Protein AF-A0A964AF87-F1 (afdb_monomer_lite)

Foldseek 3Di:
DDDDDDDDPPVVVVVVVVVVVVVVLVVQLVVQLVLQVVLLVVQQCCCQAPVDHDDPWLVSQQVVCQVPPDDDPPDRSQAGPVGHGWTKADPDDFKIKIKDQGPVVPPPDPDDPVVVVVVVVVCVVPVPDDPPPPVPPPDPPDSSMRIDMRGHPDRVVSNVVVD

Secondary structure (DSSP, 8-state):
----------SSHHHHHHHHHHHHHHHHHHHHHHHHHHHHHHHHHHHHHH-PPPPSSHHHHHHHHHHHSPPSTT--TTB-TTSPBPEEEE-SSSEEEEEE-TTT--------HHHHHHHHHHHHHHS---TT-TTSPPS-SS---EEEEEE---HHHHHHHT-

Radius of gyration: 22.39 Å; chains: 1; bounding box: 52×48×79 Å

pLDDT: mean 73.14, std 18.77, range [35.0, 94.88]

Structure (mmCIF, N/CA/C/O backbone):
data_AF-A0A964AF87-F1
#
_entry.id   AF-A0A964AF87-F1
#
loop_
_atom_site.group_PDB
_atom_site.id
_atom_site.type_symbol
_atom_site.label_atom_id
_atom_site.label_alt_id
_atom_site.label_comp_id
_atom_site.label_asym_id
_atom_site.label_entity_id
_atom_site.label_seq_id
_atom_site.pdbx_PDB_ins_code
_atom_site.Cartn_x
_atom_site.Cartn_y
_atom_site.Cartn_z
_atom_site.occupancy
_atom_site.B_iso_or_equiv
_atom_site.auth_seq_id
_atom_site.auth_comp_id
_atom_site.auth_asym_id
_atom_site.auth_atom_id
_atom_site.pdbx_PDB_model_num
ATOM 1 N N . MET A 1 1 ? -40.578 8.145 55.234 1.00 36.97 1 MET A N 1
ATOM 2 C CA . MET A 1 1 ? -41.040 8.599 53.899 1.00 36.97 1 MET A CA 1
ATOM 3 C C . MET A 1 1 ? -40.118 9.747 53.507 1.00 36.97 1 MET A C 1
ATOM 5 O O . MET A 1 1 ? -40.015 10.654 54.308 1.00 36.97 1 MET A O 1
ATOM 9 N N . SER A 1 2 ? -39.339 9.785 52.430 1.00 40.44 2 SER A N 1
ATOM 10 C CA . SER A 1 2 ? -39.297 9.057 51.163 1.00 40.44 2 SER A CA 1
ATOM 11 C C . SER A 1 2 ? -37.846 9.138 50.647 1.00 40.44 2 SER A C 1
ATOM 13 O O . SER A 1 2 ? -37.276 10.226 50.664 1.00 40.44 2 SER A O 1
ATOM 15 N N . VAL A 1 3 ? -37.235 8.027 50.221 1.00 44.03 3 VAL A N 1
ATOM 16 C CA . VAL A 1 3 ? -35.983 8.056 49.443 1.00 44.03 3 VAL A CA 1
ATOM 17 C C . VAL A 1 3 ? -36.404 8.169 47.984 1.00 44.03 3 VAL A C 1
ATOM 19 O O . VAL A 1 3 ? -36.948 7.221 47.415 1.00 44.03 3 VAL A O 1
ATOM 22 N N . ALA A 1 4 ? -36.235 9.356 47.404 1.00 44.03 4 ALA A N 1
ATOM 23 C CA . ALA A 1 4 ? -36.478 9.576 45.989 1.00 44.03 4 ALA A CA 1
ATOM 24 C C . ALA A 1 4 ? -35.471 8.747 45.182 1.00 44.03 4 ALA A C 1
ATOM 26 O O . ALA A 1 4 ? -34.260 8.938 45.273 1.00 44.03 4 ALA A O 1
ATOM 27 N N . ARG A 1 5 ? -36.014 7.795 44.423 1.00 46.31 5 ARG A N 1
ATOM 28 C CA . ARG A 1 5 ? -35.315 6.973 43.442 1.00 46.31 5 ARG A CA 1
ATOM 29 C C . ARG A 1 5 ? -34.725 7.882 42.369 1.00 46.31 5 ARG A C 1
ATOM 31 O O . ARG A 1 5 ? -35.436 8.339 41.480 1.00 46.31 5 ARG A O 1
ATOM 38 N N . MET A 1 6 ? -33.431 8.141 42.468 1.00 46.78 6 MET A N 1
ATOM 39 C CA . MET A 1 6 ? -32.636 8.525 41.316 1.00 46.78 6 MET A CA 1
ATOM 40 C C . MET A 1 6 ? -32.249 7.236 40.578 1.00 46.78 6 MET A C 1
ATOM 42 O O . MET A 1 6 ? -31.805 6.286 41.219 1.00 46.78 6 MET A O 1
ATOM 46 N N . ILE A 1 7 ? -32.373 7.271 39.245 1.00 54.16 7 ILE A N 1
ATOM 47 C CA . ILE A 1 7 ? -31.754 6.365 38.255 1.00 54.16 7 ILE A CA 1
ATOM 48 C C . ILE A 1 7 ? -32.598 5.100 37.957 1.00 54.16 7 ILE A C 1
ATOM 50 O O . ILE A 1 7 ? -32.922 4.323 38.851 1.00 54.16 7 ILE A O 1
ATOM 54 N N . PRO A 1 8 ? -33.015 4.934 36.682 1.00 43.69 8 PRO A N 1
ATOM 55 C CA . PRO A 1 8 ? -32.137 4.259 35.732 1.00 43.69 8 PRO A CA 1
ATOM 56 C C . PRO A 1 8 ? -32.051 4.985 34.386 1.00 43.69 8 PRO A C 1
ATOM 58 O O . PRO A 1 8 ? -32.839 4.742 33.480 1.00 43.69 8 PRO A O 1
ATOM 61 N N . LEU A 1 9 ? -31.027 5.828 34.237 1.00 41.91 9 LEU A N 1
ATOM 62 C CA . LEU A 1 9 ? -30.500 6.240 32.930 1.00 41.91 9 LEU A CA 1
ATOM 63 C C . LEU A 1 9 ? -29.251 5.420 32.536 1.00 41.91 9 LEU A C 1
ATOM 65 O O . LEU A 1 9 ? -28.520 5.801 31.632 1.00 41.91 9 LEU A O 1
ATOM 69 N N . LEU A 1 10 ? -28.979 4.309 33.234 1.00 47.34 10 LEU A N 1
ATOM 70 C CA . LEU A 1 10 ? -27.777 3.484 33.038 1.00 47.34 10 LEU A CA 1
ATOM 71 C C . LEU A 1 10 ? -27.981 2.276 32.109 1.00 47.34 10 LEU A C 1
ATOM 73 O O . LEU A 1 10 ? -27.012 1.609 31.774 1.00 47.34 10 LEU A O 1
ATOM 77 N N . LEU A 1 11 ? -29.207 1.993 31.658 1.00 42.31 11 LEU A N 1
ATOM 78 C CA . LEU A 1 11 ? -29.485 0.797 30.846 1.00 42.31 11 LEU A CA 1
ATOM 79 C C . LEU A 1 11 ? -29.347 0.996 29.328 1.00 42.31 11 LEU A C 1
ATOM 81 O O . LEU A 1 11 ? -29.392 0.018 28.596 1.00 42.31 11 LEU A O 1
ATOM 85 N N . ILE A 1 12 ? -29.130 2.223 28.842 1.00 48.03 12 ILE A N 1
ATOM 86 C CA . ILE A 1 12 ? -28.965 2.485 27.396 1.00 48.03 12 ILE A CA 1
ATOM 87 C C . ILE A 1 12 ? -27.484 2.445 26.970 1.00 48.03 12 ILE A C 1
ATOM 89 O O . ILE A 1 12 ? -27.178 2.266 25.797 1.00 48.03 12 ILE A O 1
ATOM 93 N N . VAL A 1 13 ? -26.542 2.526 27.914 1.00 50.50 13 VAL A N 1
ATOM 94 C CA . VAL A 1 13 ? -25.102 2.565 27.596 1.00 50.50 13 VAL A CA 1
ATOM 95 C C . VAL A 1 13 ? -24.528 1.167 27.321 1.00 50.50 13 VAL A C 1
ATOM 97 O O . VAL A 1 13 ? -23.617 1.029 26.513 1.00 50.50 13 VAL A O 1
ATOM 100 N N . GLY A 1 14 ? -25.092 0.115 27.925 1.00 39.62 14 GLY A N 1
ATOM 101 C CA . GLY A 1 14 ? -24.570 -1.251 27.777 1.00 39.62 14 GLY A CA 1
ATOM 102 C C . GLY A 1 14 ? -24.822 -1.886 26.406 1.00 39.62 14 GLY A C 1
ATOM 103 O O . GLY A 1 14 ? -24.003 -2.672 25.951 1.00 39.62 14 GLY A O 1
ATOM 104 N N . GLY A 1 15 ? -25.922 -1.531 25.733 1.00 38.62 15 GLY A N 1
ATOM 105 C CA . GLY A 1 15 ? -26.256 -2.072 24.409 1.00 38.62 15 GLY A CA 1
ATOM 106 C C . GLY A 1 15 ? -25.590 -1.339 23.242 1.00 38.62 15 GLY A C 1
ATOM 107 O O . GLY A 1 15 ? -25.425 -1.927 22.181 1.00 38.62 15 GLY A O 1
ATOM 108 N N . LEU A 1 16 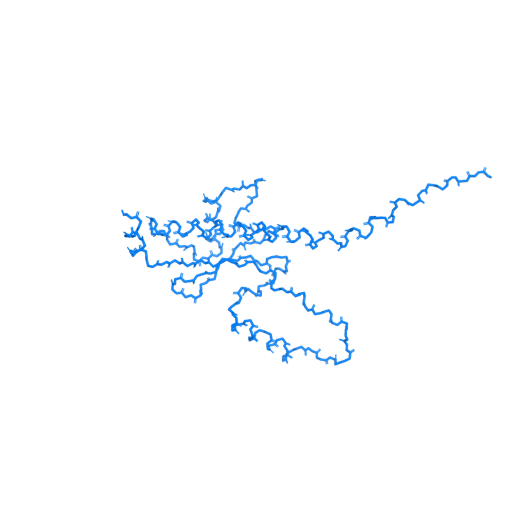? -25.188 -0.075 23.428 1.00 40.53 16 LEU A N 1
ATOM 109 C CA . LEU A 1 16 ? -24.471 0.676 22.394 1.00 40.53 16 LEU A CA 1
ATOM 110 C C . LEU A 1 16 ? -22.987 0.307 22.331 1.00 40.53 16 LEU A C 1
ATOM 112 O O . LEU A 1 16 ? -22.438 0.288 21.241 1.00 40.53 16 LEU A O 1
ATOM 116 N N . ALA A 1 17 ? -22.342 -0.011 23.456 1.00 43.47 17 ALA A N 1
ATOM 117 C CA . ALA A 1 17 ? -20.902 -0.276 23.464 1.00 43.47 17 ALA A CA 1
ATOM 118 C C . ALA A 1 17 ? -20.500 -1.492 22.606 1.00 43.47 17 ALA A C 1
ATOM 120 O O . ALA A 1 17 ? -19.461 -1.453 21.967 1.00 43.47 17 ALA A O 1
ATOM 121 N N . VAL A 1 18 ? -21.342 -2.529 22.527 1.00 45.22 18 VAL A N 1
ATOM 122 C CA . VAL A 1 18 ? -21.025 -3.779 21.802 1.00 45.22 18 VAL A CA 1
ATOM 123 C C . VAL A 1 18 ? -21.261 -3.679 20.285 1.00 45.22 18 VAL A C 1
ATOM 125 O O . VAL A 1 18 ? -20.821 -4.539 19.536 1.00 45.22 18 VAL A O 1
ATOM 128 N N . ALA A 1 19 ? -21.957 -2.637 19.814 1.00 48.88 19 ALA A N 1
ATOM 129 C CA . ALA A 1 19 ? -22.271 -2.434 18.394 1.00 48.88 19 ALA A CA 1
ATOM 130 C C . ALA A 1 19 ? -21.472 -1.286 17.745 1.00 48.88 19 ALA A C 1
ATOM 132 O O . ALA A 1 19 ? -21.648 -1.010 16.559 1.00 48.88 19 ALA A O 1
ATOM 133 N N . VAL A 1 20 ? -20.630 -0.587 18.512 1.00 54.72 20 VAL A N 1
ATOM 134 C CA . VAL A 1 20 ? -19.834 0.550 18.022 1.00 54.72 20 VAL A CA 1
ATOM 135 C C . VAL A 1 20 ? -18.575 0.073 17.304 1.00 54.72 20 VAL A C 1
ATOM 137 O O . VAL A 1 20 ? -18.243 0.635 16.262 1.00 54.72 20 VAL A O 1
ATOM 140 N N . ASP A 1 21 ? -17.924 -0.975 17.809 1.00 61.44 21 ASP A N 1
ATOM 141 C CA . ASP A 1 21 ? -16.660 -1.473 17.255 1.00 61.44 21 ASP A CA 1
ATOM 142 C C . ASP A 1 21 ? -16.784 -1.881 15.771 1.00 61.44 21 ASP A C 1
ATOM 144 O O . ASP A 1 21 ? -16.031 -1.341 14.962 1.00 61.44 21 ASP A O 1
ATOM 148 N N . PRO A 1 22 ? -17.820 -2.635 15.336 1.00 63.91 22 PRO A N 1
ATOM 149 C CA . PRO A 1 22 ? -17.985 -2.977 13.918 1.00 63.91 22 PRO A CA 1
ATOM 150 C C . PRO A 1 22 ? -18.227 -1.766 13.002 1.00 63.91 22 PRO A C 1
ATOM 152 O O . PRO A 1 22 ? -17.831 -1.761 11.839 1.00 63.91 22 PRO A O 1
ATOM 155 N N . ILE A 1 23 ? -18.890 -0.715 13.502 1.00 66.94 23 ILE A N 1
ATOM 156 C CA . ILE A 1 23 ? -19.153 0.508 12.721 1.00 66.94 23 ILE A CA 1
ATOM 157 C C . ILE A 1 23 ? -17.872 1.335 12.580 1.00 66.94 23 ILE A C 1
ATOM 159 O O . ILE A 1 23 ? -17.621 1.918 11.522 1.00 66.94 23 ILE A O 1
ATOM 163 N N . ILE A 1 24 ? -17.067 1.398 13.644 1.00 73.50 24 ILE A N 1
ATOM 164 C CA . ILE A 1 24 ? -15.760 2.051 13.612 1.00 73.50 24 ILE A CA 1
ATOM 165 C C . ILE A 1 24 ? -14.839 1.314 12.642 1.00 73.50 24 ILE A C 1
ATOM 167 O O . ILE A 1 24 ? -14.219 1.970 11.806 1.00 73.50 24 ILE A O 1
ATOM 171 N N . ASP A 1 25 ? -14.791 -0.015 12.702 1.00 79.00 25 ASP A N 1
ATOM 172 C CA . ASP A 1 25 ? -13.942 -0.816 11.821 1.00 79.00 25 ASP A CA 1
ATOM 173 C C . ASP A 1 25 ? -14.387 -0.735 10.359 1.00 79.00 25 ASP A C 1
ATOM 175 O O . ASP A 1 25 ? -13.537 -0.606 9.481 1.00 79.00 25 ASP A O 1
ATOM 179 N N . LEU A 1 26 ? -15.692 -0.650 10.072 1.00 77.44 26 LEU A N 1
ATOM 180 C CA . LEU A 1 26 ? -16.179 -0.356 8.719 1.00 77.44 26 LEU A CA 1
ATOM 181 C C . LEU A 1 26 ? -15.689 1.013 8.220 1.00 77.44 26 LEU A C 1
ATOM 183 O O . LEU A 1 26 ? -15.234 1.146 7.083 1.00 77.44 26 LEU A O 1
ATOM 187 N N . GLY A 1 27 ? -15.782 2.042 9.067 1.00 78.81 27 GLY A N 1
ATOM 188 C CA . GLY A 1 27 ? -15.322 3.388 8.729 1.00 78.81 27 GLY A CA 1
ATOM 189 C C . GLY A 1 27 ? -13.816 3.440 8.482 1.00 78.81 27 GLY A C 1
ATOM 190 O O . GLY A 1 27 ? -13.370 4.070 7.523 1.00 78.81 27 GLY A O 1
ATOM 191 N N . LYS A 1 28 ? -13.038 2.742 9.314 1.00 87.50 28 LYS A N 1
ATOM 192 C CA . LYS A 1 28 ? -11.598 2.587 9.117 1.00 87.50 28 LYS A CA 1
ATOM 193 C C . LYS A 1 28 ? -11.293 1.834 7.831 1.00 87.50 28 LYS A C 1
ATOM 195 O O . LYS A 1 28 ? -10.507 2.323 7.035 1.00 87.50 28 LYS A O 1
ATOM 200 N N . SER A 1 29 ? -11.988 0.734 7.567 1.00 86.94 29 SER A N 1
ATOM 201 C CA . SER A 1 29 ? -11.765 -0.072 6.366 1.00 86.94 29 SER A CA 1
ATOM 202 C C . SER A 1 29 ? -11.997 0.723 5.084 1.00 86.94 29 SER A C 1
ATOM 204 O O . SER A 1 29 ? -11.172 0.706 4.174 1.00 86.94 29 SER A O 1
ATOM 206 N N . ALA A 1 30 ? -13.080 1.504 5.033 1.00 83.38 30 ALA A N 1
ATOM 207 C CA . ALA A 1 30 ? -13.373 2.367 3.891 1.00 83.38 30 ALA A CA 1
ATOM 208 C C . ALA A 1 30 ? -12.309 3.459 3.683 1.00 83.38 30 ALA A C 1
ATOM 210 O O . ALA A 1 30 ? -11.924 3.745 2.549 1.00 83.38 30 ALA A O 1
ATOM 211 N N . LEU A 1 31 ? -11.826 4.074 4.767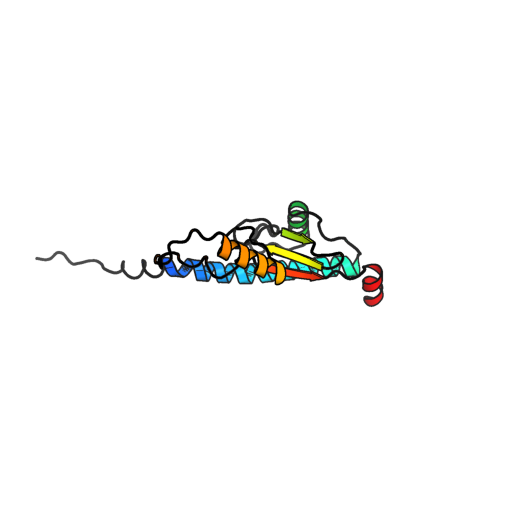 1.00 88.69 31 LEU A N 1
ATOM 212 C CA . LEU A 1 31 ? -10.776 5.090 4.693 1.00 88.69 31 LEU A CA 1
ATOM 213 C C . LEU A 1 31 ? -9.428 4.489 4.292 1.00 88.69 31 LEU A C 1
ATOM 215 O O . LEU A 1 31 ? -8.745 5.058 3.448 1.00 88.69 31 LEU A O 1
ATOM 219 N N . THR A 1 32 ? -9.074 3.334 4.846 1.00 90.56 32 THR A N 1
ATOM 220 C CA . THR A 1 32 ? -7.858 2.604 4.493 1.00 90.56 32 THR A CA 1
ATOM 221 C C . THR A 1 32 ? -7.877 2.157 3.029 1.00 90.56 32 THR A C 1
ATOM 223 O O . THR A 1 32 ? -6.889 2.347 2.330 1.00 90.56 32 THR A O 1
ATOM 226 N N . SER A 1 33 ? -9.010 1.670 2.511 1.00 89.00 33 SER A N 1
ATOM 227 C CA . SER A 1 33 ? -9.163 1.353 1.081 1.00 89.00 33 SER A CA 1
ATOM 228 C C . SER A 1 33 ? -8.929 2.578 0.189 1.00 89.00 33 SER A C 1
ATOM 230 O O . SER A 1 33 ? -8.256 2.490 -0.841 1.00 89.00 33 SER A O 1
ATOM 232 N N . PHE A 1 34 ? -9.438 3.741 0.602 1.00 89.44 34 PHE A N 1
ATOM 233 C CA . PHE A 1 34 ? -9.222 4.995 -0.112 1.00 89.44 34 PHE A CA 1
ATOM 234 C C . PHE A 1 34 ? -7.747 5.427 -0.094 1.00 89.44 34 PHE A C 1
ATOM 236 O O . PHE A 1 34 ? -7.217 5.803 -1.135 1.00 89.44 34 PHE A O 1
ATOM 243 N N . GLU A 1 35 ? -7.070 5.338 1.053 1.00 90.88 35 GLU A N 1
ATOM 244 C CA . GLU A 1 35 ? -5.639 5.658 1.167 1.00 90.88 35 GLU A CA 1
ATOM 245 C C . GLU A 1 35 ? -4.764 4.715 0.331 1.00 90.88 35 GLU A C 1
ATOM 247 O O . GLU A 1 35 ? -3.878 5.182 -0.381 1.00 90.88 35 GLU A O 1
ATOM 252 N N . LEU A 1 36 ? -5.047 3.409 0.355 1.00 92.25 36 LEU A N 1
ATOM 253 C CA . LEU A 1 36 ? -4.357 2.422 -0.479 1.00 92.25 36 LEU A CA 1
ATOM 254 C C . LEU A 1 36 ? -4.579 2.677 -1.977 1.00 92.25 36 LEU A C 1
ATOM 256 O O . LEU A 1 36 ? -3.657 2.507 -2.770 1.00 92.25 36 LEU A O 1
ATOM 260 N N . SER A 1 37 ? -5.772 3.137 -2.365 1.00 91.50 37 SER A N 1
ATOM 261 C CA . SER A 1 37 ? -6.062 3.526 -3.752 1.00 91.50 37 SER A CA 1
ATOM 262 C C . SER A 1 37 ? -5.283 4.775 -4.170 1.00 91.50 37 SER A C 1
ATOM 264 O O . SER A 1 37 ? -4.686 4.789 -5.242 1.00 91.50 37 SER A O 1
ATOM 266 N N . GLU A 1 38 ? -5.220 5.805 -3.315 1.00 91.88 38 GLU A N 1
ATOM 267 C CA . GLU A 1 38 ? -4.391 6.993 -3.573 1.00 91.88 38 GLU A CA 1
ATOM 268 C C . GLU A 1 38 ? -2.898 6.629 -3.675 1.00 91.88 38 GLU A C 1
ATOM 270 O O . GLU A 1 38 ? -2.189 7.171 -4.524 1.00 91.88 38 GLU A O 1
ATOM 275 N N . ALA A 1 39 ? -2.422 5.695 -2.845 1.00 93.62 39 ALA A N 1
ATOM 276 C CA . ALA A 1 39 ? -1.056 5.182 -2.900 1.00 93.62 39 ALA A CA 1
ATOM 277 C C . ALA A 1 39 ? -0.768 4.432 -4.211 1.00 93.62 39 ALA A C 1
ATOM 279 O O . ALA A 1 39 ? 0.261 4.677 -4.842 1.00 93.62 39 ALA A O 1
ATOM 280 N N . ALA A 1 40 ? -1.681 3.554 -4.640 1.00 93.50 40 ALA A N 1
ATOM 281 C CA . ALA A 1 40 ? -1.574 2.824 -5.901 1.00 93.50 40 ALA A CA 1
ATOM 282 C C . ALA A 1 40 ? -1.524 3.781 -7.102 1.00 93.50 40 ALA A C 1
ATOM 284 O O . ALA A 1 40 ? -0.635 3.665 -7.946 1.00 93.50 40 ALA A O 1
ATOM 285 N N . ASP A 1 41 ? -2.427 4.763 -7.148 1.00 93.19 41 ASP A N 1
ATOM 286 C CA . ASP A 1 41 ? -2.471 5.773 -8.208 1.00 93.19 41 ASP A CA 1
ATOM 287 C C . ASP A 1 41 ? -1.184 6.606 -8.247 1.00 93.19 41 ASP A C 1
ATOM 289 O O . ASP A 1 41 ? -0.639 6.867 -9.321 1.00 93.19 41 ASP A O 1
ATOM 293 N N . LEU A 1 42 ? -0.670 7.009 -7.083 1.00 93.25 42 LEU A N 1
ATOM 294 C CA . LEU A 1 42 ? 0.585 7.747 -6.977 1.00 93.25 42 LEU A CA 1
ATOM 295 C C . LEU A 1 42 ? 1.759 6.928 -7.535 1.00 93.25 42 LEU A C 1
ATOM 297 O O . LEU A 1 42 ? 2.489 7.427 -8.392 1.00 93.25 42 LEU A O 1
ATOM 301 N N . MET A 1 43 ? 1.905 5.670 -7.108 1.00 94.12 43 MET A N 1
ATOM 302 C CA . MET A 1 43 ? 2.961 4.779 -7.604 1.00 94.12 43 MET A CA 1
ATOM 303 C C . MET A 1 43 ? 2.828 4.518 -9.101 1.00 94.12 43 MET A C 1
ATOM 305 O O . MET A 1 43 ? 3.825 4.525 -9.821 1.00 94.12 43 MET A O 1
ATOM 309 N N . TYR A 1 44 ? 1.602 4.320 -9.591 1.00 92.75 44 TYR A N 1
ATOM 310 C CA . TYR A 1 44 ? 1.336 4.179 -11.016 1.00 92.75 44 TYR A CA 1
ATOM 311 C C . TYR A 1 44 ? 1.799 5.419 -11.781 1.00 92.75 44 TYR A C 1
ATOM 313 O O . TYR A 1 44 ? 2.511 5.296 -12.777 1.00 92.75 44 TYR A O 1
ATOM 321 N N . MET A 1 45 ? 1.448 6.616 -11.307 1.00 90.88 45 MET A N 1
ATOM 322 C CA . MET A 1 45 ? 1.845 7.869 -11.946 1.00 90.88 45 MET A CA 1
ATOM 323 C C . MET A 1 45 ? 3.362 8.061 -11.934 1.00 90.88 45 MET A C 1
ATOM 325 O O . MET A 1 45 ? 3.934 8.400 -12.973 1.00 90.88 45 MET A O 1
ATOM 329 N N . ASP A 1 46 ? 4.029 7.805 -10.812 1.00 92.50 46 ASP A N 1
ATOM 330 C CA . ASP A 1 46 ? 5.490 7.871 -10.695 1.00 92.50 46 ASP A CA 1
ATOM 331 C C . ASP A 1 46 ? 6.186 6.890 -11.643 1.00 92.50 46 ASP A C 1
ATOM 333 O O . ASP A 1 46 ? 7.162 7.242 -12.318 1.00 92.50 46 ASP A O 1
ATOM 337 N N . TRP A 1 47 ? 5.639 5.683 -11.764 1.00 91.50 47 TRP A N 1
ATOM 338 C CA . TRP A 1 47 ? 6.122 4.676 -12.690 1.00 91.50 47 TRP A CA 1
ATOM 339 C C . TRP A 1 47 ? 5.949 5.123 -14.144 1.00 91.50 47 TRP A C 1
ATOM 341 O O . TRP A 1 47 ? 6.934 5.259 -14.863 1.00 91.50 47 TRP A O 1
ATOM 351 N N . VAL A 1 48 ? 4.730 5.431 -14.597 1.00 89.31 48 VAL A N 1
ATOM 352 C CA . VAL A 1 48 ? 4.481 5.727 -16.021 1.00 89.31 48 VAL A CA 1
ATOM 353 C C . VAL A 1 48 ? 5.078 7.057 -16.486 1.00 89.31 48 VAL A C 1
ATOM 355 O O . VAL A 1 48 ? 5.348 7.221 -17.677 1.00 89.31 48 VAL A O 1
ATOM 358 N N . THR A 1 49 ? 5.286 8.018 -15.579 1.00 87.94 49 THR A N 1
ATOM 359 C CA . THR A 1 49 ? 5.834 9.336 -15.936 1.00 87.94 49 THR A CA 1
ATOM 360 C C . THR A 1 49 ? 7.341 9.440 -15.749 1.00 87.94 49 THR A C 1
ATOM 362 O O . THR A 1 49 ? 7.992 10.101 -16.559 1.00 87.94 49 THR A O 1
ATOM 365 N N . ASN A 1 50 ? 7.908 8.797 -14.725 1.00 87.94 50 ASN A N 1
ATOM 366 C CA . ASN A 1 50 ? 9.311 8.973 -14.342 1.00 87.94 50 ASN A CA 1
ATOM 367 C C . ASN A 1 50 ? 10.110 7.661 -14.286 1.00 87.94 50 ASN A C 1
ATOM 369 O O . ASN A 1 50 ? 11.316 7.715 -14.046 1.00 87.94 50 ASN A O 1
ATOM 373 N N . CYS A 1 51 ? 9.484 6.501 -14.514 1.00 88.88 51 CYS A N 1
ATOM 374 C CA . CYS A 1 51 ? 10.084 5.179 -14.307 1.00 88.88 51 CYS A CA 1
ATOM 375 C C . CYS A 1 51 ? 10.690 5.002 -12.909 1.00 88.88 51 CYS A C 1
ATOM 377 O O . CYS A 1 51 ? 11.732 4.363 -12.756 1.00 88.88 51 CYS A O 1
ATOM 379 N N . ILE A 1 52 ? 10.056 5.587 -11.890 1.00 90.31 52 ILE A N 1
ATOM 380 C CA . ILE A 1 52 ? 10.446 5.360 -10.499 1.00 90.31 52 ILE A CA 1
ATOM 381 C C . ILE A 1 52 ? 9.873 3.997 -10.087 1.00 90.31 52 ILE A C 1
ATOM 383 O O . ILE A 1 52 ? 8.654 3.831 -10.146 1.00 90.31 52 ILE A O 1
ATOM 387 N N . PRO A 1 53 ? 10.713 3.011 -9.722 1.00 89.12 53 PRO A N 1
ATOM 388 C CA . PRO A 1 53 ? 10.236 1.695 -9.315 1.00 89.12 53 PRO A CA 1
ATOM 389 C C . PRO A 1 53 ? 9.433 1.775 -8.010 1.00 89.12 53 PRO A C 1
ATOM 391 O O . PRO A 1 53 ? 9.736 2.620 -7.163 1.00 89.12 53 PRO A O 1
ATOM 394 N N . PRO A 1 54 ? 8.429 0.900 -7.828 1.00 89.88 54 PRO A N 1
ATOM 395 C CA . PRO A 1 54 ? 7.720 0.807 -6.562 1.00 89.88 54 PRO A CA 1
ATOM 396 C C . PRO A 1 54 ? 8.647 0.272 -5.451 1.00 89.88 54 PRO A C 1
ATOM 398 O O . PRO A 1 54 ? 9.615 -0.428 -5.759 1.00 89.88 54 PRO A O 1
ATOM 401 N N . PRO A 1 55 ? 8.337 0.563 -4.176 1.00 93.19 55 PRO A N 1
ATOM 402 C CA . PRO A 1 55 ? 9.074 0.053 -3.016 1.00 93.19 55 PRO A CA 1
ATOM 403 C C . PRO A 1 55 ? 9.155 -1.479 -2.970 1.00 93.19 55 PRO A C 1
ATOM 405 O O . PRO A 1 55 ? 8.153 -2.131 -3.248 1.00 93.19 55 PRO A O 1
ATOM 408 N N . GLU A 1 56 ? 10.298 -2.047 -2.563 1.00 89.25 56 GLU A N 1
ATOM 409 C CA . GLU A 1 56 ? 10.541 -3.506 -2.549 1.00 89.25 56 GLU A CA 1
ATOM 410 C C . GLU A 1 56 ? 10.266 -4.189 -1.202 1.00 89.25 56 GLU A C 1
ATOM 412 O O . GLU A 1 56 ? 10.328 -5.415 -1.090 1.00 89.25 56 GLU A O 1
ATOM 417 N N . SER A 1 57 ? 9.953 -3.413 -0.166 1.00 89.00 57 SER A N 1
ATOM 418 C CA . SER A 1 57 ? 9.656 -3.918 1.176 1.00 89.00 57 SER A CA 1
ATOM 419 C C . SER A 1 57 ? 8.646 -3.036 1.905 1.00 89.00 57 SER A C 1
ATOM 421 O O . SER A 1 57 ? 8.451 -1.878 1.538 1.00 89.00 57 SER A O 1
ATOM 423 N N . ASP A 1 58 ? 8.047 -3.561 2.975 1.00 89.12 58 ASP A N 1
ATOM 424 C CA . ASP A 1 58 ? 7.084 -2.831 3.814 1.00 89.12 58 ASP A CA 1
ATOM 425 C C . ASP A 1 58 ? 7.704 -1.574 4.467 1.00 89.12 58 ASP A C 1
ATOM 427 O O . ASP A 1 58 ? 7.044 -0.539 4.601 1.00 89.12 58 ASP A O 1
ATOM 431 N N . ASP A 1 59 ? 8.997 -1.620 4.813 1.00 91.81 59 ASP A N 1
ATOM 432 C CA . ASP A 1 59 ? 9.736 -0.469 5.353 1.00 91.81 59 ASP A CA 1
ATOM 433 C C . ASP A 1 59 ? 9.940 0.618 4.285 1.00 91.81 59 ASP A C 1
ATOM 435 O O . ASP A 1 59 ? 9.735 1.809 4.544 1.00 91.81 59 ASP A O 1
ATOM 439 N N . GLU A 1 60 ? 10.316 0.222 3.065 1.00 94.88 60 GLU A N 1
ATOM 440 C CA . GLU A 1 60 ? 10.448 1.155 1.942 1.00 94.88 60 GLU A CA 1
ATOM 441 C C . GLU A 1 60 ? 9.094 1.730 1.531 1.00 94.88 60 GLU A C 1
ATOM 443 O O . GLU A 1 60 ? 9.010 2.913 1.200 1.00 94.88 60 GLU A O 1
ATOM 448 N N . LEU A 1 61 ? 8.032 0.923 1.592 1.00 94.50 61 LEU A N 1
ATOM 449 C CA . LEU A 1 61 ? 6.666 1.363 1.349 1.00 94.50 61 LEU A CA 1
ATOM 450 C C . LEU A 1 61 ? 6.265 2.425 2.369 1.00 94.50 61 LEU A C 1
ATOM 452 O O . LEU A 1 61 ? 5.865 3.523 1.989 1.00 94.50 61 LEU A O 1
ATOM 456 N N . SER A 1 62 ? 6.454 2.149 3.656 1.00 93.94 62 SER A N 1
ATOM 457 C CA . SER A 1 62 ? 6.154 3.098 4.729 1.00 93.94 62 SER A CA 1
ATOM 458 C C . SER A 1 62 ? 6.916 4.417 4.561 1.00 93.94 62 SER A C 1
ATOM 460 O O . SER A 1 62 ? 6.347 5.497 4.744 1.00 93.94 62 SER A O 1
ATOM 462 N N . TYR A 1 63 ? 8.196 4.356 4.179 1.00 94.31 63 TYR A N 1
ATOM 463 C CA . TYR A 1 63 ? 8.998 5.546 3.887 1.00 94.31 63 TYR A CA 1
ATOM 464 C C . TYR A 1 63 ? 8.472 6.309 2.663 1.00 94.31 63 TYR A C 1
ATOM 466 O O . TYR A 1 63 ? 8.260 7.520 2.732 1.00 94.31 63 TYR A O 1
ATOM 474 N N . TYR A 1 64 ? 8.200 5.603 1.564 1.00 94.56 64 TYR A N 1
ATOM 475 C CA . TYR A 1 64 ? 7.671 6.182 0.332 1.00 94.56 64 TYR A CA 1
ATOM 476 C C . TYR A 1 64 ? 6.338 6.903 0.563 1.00 94.56 64 TYR A C 1
ATOM 478 O O . TYR A 1 64 ? 6.171 8.040 0.116 1.00 94.56 64 TYR A O 1
ATOM 486 N N . LEU A 1 65 ? 5.405 6.286 1.292 1.00 94.25 65 LEU A N 1
ATOM 487 C CA . LEU A 1 65 ? 4.109 6.893 1.594 1.00 94.25 65 LEU A CA 1
ATOM 488 C C . LEU A 1 65 ? 4.274 8.145 2.459 1.00 94.25 65 LEU A C 1
ATOM 490 O O . LEU A 1 65 ? 3.646 9.162 2.178 1.00 94.25 65 LEU A O 1
ATOM 494 N N . ASN A 1 66 ? 5.158 8.119 3.458 1.00 92.56 66 ASN A N 1
ATOM 495 C CA . ASN A 1 66 ? 5.406 9.279 4.317 1.00 92.56 66 ASN A CA 1
ATOM 496 C C . ASN A 1 66 ? 6.042 10.473 3.592 1.00 92.56 66 ASN A C 1
ATOM 498 O O . ASN A 1 66 ? 5.749 11.618 3.938 1.00 92.56 66 ASN A O 1
ATOM 502 N N . GLU A 1 67 ? 6.881 10.229 2.587 1.00 91.94 67 GLU A N 1
ATOM 503 C CA . GLU A 1 67 ? 7.495 11.300 1.794 1.00 91.94 67 GLU A CA 1
ATOM 504 C C . GLU A 1 67 ? 6.535 11.887 0.746 1.00 91.94 67 GLU A C 1
ATOM 506 O O . GLU A 1 67 ? 6.597 13.084 0.451 1.00 91.94 67 GLU A O 1
ATOM 511 N N . ASN A 1 68 ? 5.632 11.071 0.188 1.00 91.38 68 ASN A N 1
ATOM 512 C CA . ASN A 1 68 ? 4.849 11.463 -0.988 1.00 91.38 68 ASN A CA 1
ATOM 513 C C . ASN A 1 68 ? 3.355 11.705 -0.719 1.00 91.38 68 ASN A C 1
ATOM 515 O O . ASN A 1 68 ? 2.714 12.459 -1.456 1.00 91.38 68 ASN A O 1
ATOM 519 N N . MET A 1 69 ? 2.784 11.130 0.341 1.00 90.81 69 MET A N 1
ATOM 520 C CA . MET A 1 69 ? 1.389 11.354 0.721 1.00 90.81 69 MET A CA 1
ATOM 521 C C . MET A 1 69 ? 1.267 12.389 1.839 1.00 90.81 69 MET A C 1
ATOM 523 O O . MET A 1 69 ? 2.099 12.513 2.735 1.00 90.81 69 MET A O 1
ATOM 527 N N . ARG A 1 70 ? 0.179 13.165 1.813 1.00 83.56 70 ARG A N 1
ATOM 528 C CA . ARG A 1 70 ? -0.105 14.138 2.874 1.00 83.56 70 ARG A CA 1
ATOM 529 C C . ARG A 1 70 ? -0.817 13.465 4.034 1.00 83.56 70 ARG A C 1
ATOM 531 O O . ARG A 1 70 ? -1.932 12.976 3.865 1.00 83.56 70 ARG A O 1
ATOM 538 N N . SER A 1 71 ? -0.258 13.581 5.236 1.00 78.31 71 SER A N 1
ATOM 539 C CA . SER A 1 71 ? -0.970 13.154 6.436 1.00 78.31 71 SER A CA 1
ATOM 540 C C . SER A 1 71 ? -2.187 14.029 6.728 1.00 78.31 71 SER A C 1
ATOM 542 O O . SER A 1 71 ? -2.115 15.257 6.845 1.00 78.31 71 SER A O 1
ATOM 544 N N . ARG A 1 72 ? -3.348 13.388 6.881 1.00 73.44 72 ARG A N 1
ATOM 545 C CA . ARG A 1 72 ? -4.549 14.034 7.420 1.00 73.44 72 ARG A CA 1
ATOM 546 C C . ARG A 1 72 ? -4.521 13.898 8.940 1.00 73.44 72 ARG A C 1
ATOM 548 O O . ARG A 1 72 ? -4.437 12.799 9.473 1.00 73.44 72 ARG A O 1
ATOM 555 N N . GLY A 1 73 ? -4.566 15.026 9.649 1.00 71.75 73 GLY A N 1
ATOM 556 C CA . GLY A 1 73 ? -4.601 15.033 11.116 1.00 71.75 73 GLY A CA 1
ATOM 557 C C . GLY A 1 73 ? -3.279 14.677 11.811 1.00 71.75 73 GLY A C 1
ATOM 558 O O . GLY A 1 73 ? -3.305 14.380 12.999 1.00 71.75 73 GLY A O 1
ATOM 559 N N . GLY A 1 74 ? -2.138 14.722 11.108 1.00 76.12 74 GLY A N 1
ATOM 560 C CA . GLY A 1 74 ? -0.813 14.471 11.696 1.00 76.12 74 GLY A CA 1
ATOM 561 C C . GLY A 1 74 ? -0.501 12.999 11.980 1.00 76.12 74 GLY A C 1
ATOM 562 O O . GLY A 1 74 ? 0.420 12.716 12.740 1.00 76.12 74 GLY A O 1
ATOM 563 N N . ARG A 1 75 ? -1.277 12.078 11.398 1.00 86.56 75 ARG A N 1
ATOM 564 C CA . ARG A 1 75 ? -1.043 10.631 11.468 1.00 86.56 75 ARG A CA 1
ATOM 565 C C . ARG A 1 75 ? 0.149 10.218 10.593 1.00 86.56 75 ARG A C 1
ATOM 567 O O . ARG A 1 75 ? 0.456 10.901 9.620 1.00 86.56 75 ARG A O 1
ATOM 574 N N . ASP A 1 76 ? 0.782 9.101 10.928 1.00 87.12 76 ASP A N 1
ATOM 575 C CA . ASP A 1 76 ? 1.720 8.404 10.043 1.00 87.12 76 ASP A CA 1
ATOM 576 C C . ASP A 1 76 ? 0.937 7.772 8.879 1.00 87.12 76 ASP A C 1
ATOM 578 O O . ASP A 1 76 ? 0.005 7.003 9.113 1.00 87.12 76 ASP A O 1
ATOM 582 N N . VAL A 1 77 ? 1.258 8.150 7.639 1.00 89.06 77 VAL A N 1
ATOM 583 C CA . VAL A 1 77 ? 0.574 7.634 6.435 1.00 89.06 77 VAL A CA 1
ATOM 584 C C . VAL A 1 77 ? 1.200 6.344 5.915 1.00 89.06 77 VAL A C 1
ATOM 586 O O . VAL A 1 77 ? 0.614 5.701 5.051 1.00 89.06 77 VAL A O 1
ATOM 589 N N . GLY A 1 78 ? 2.356 5.942 6.449 1.00 90.94 78 GLY A N 1
ATOM 590 C CA . GLY A 1 78 ? 2.937 4.622 6.206 1.00 90.94 78 GLY A CA 1
ATOM 591 C C . GLY A 1 78 ? 2.214 3.496 6.951 1.00 90.94 78 GLY A C 1
ATOM 592 O O . GLY A 1 78 ? 2.479 2.325 6.697 1.00 90.94 78 GLY A O 1
ATOM 593 N N . GLN A 1 79 ? 1.292 3.838 7.853 1.00 92.81 79 GLN A N 1
ATOM 594 C CA . GLN A 1 79 ? 0.518 2.885 8.643 1.00 92.81 79 GLN A CA 1
ATOM 595 C C . GLN A 1 79 ? -0.973 2.973 8.322 1.00 92.81 79 GLN A C 1
ATOM 597 O O . GLN A 1 79 ? -1.489 4.022 7.928 1.00 92.81 79 GLN A O 1
ATOM 602 N N . ASP A 1 80 ? -1.694 1.888 8.568 1.00 91.44 80 ASP A N 1
ATOM 603 C CA . ASP A 1 80 ? -3.146 1.824 8.500 1.00 91.44 80 ASP A CA 1
ATOM 604 C C . ASP A 1 80 ? -3.829 2.432 9.743 1.00 91.44 80 ASP A C 1
ATOM 606 O O . ASP A 1 80 ? -3.197 2.965 10.666 1.00 91.44 80 ASP A O 1
ATOM 610 N N . LEU A 1 81 ? -5.164 2.404 9.772 1.00 90.50 81 LEU A N 1
ATOM 611 C CA . LEU A 1 81 ? -5.952 2.991 10.863 1.00 90.50 81 LEU A CA 1
ATOM 612 C C . LEU A 1 81 ? -5.999 2.129 12.140 1.00 90.50 81 LEU A C 1
ATOM 614 O O . LEU A 1 81 ? -6.636 2.526 13.127 1.00 90.50 81 LEU A O 1
ATOM 618 N N . TRP A 1 82 ? -5.314 0.985 12.150 1.00 89.31 82 TRP A N 1
ATOM 619 C CA . TRP A 1 82 ? -5.071 0.141 13.321 1.00 89.31 82 TRP A CA 1
ATOM 620 C C . TRP A 1 82 ? -3.615 0.209 13.809 1.00 89.31 82 TRP A C 1
ATOM 622 O O . TRP A 1 82 ? -3.320 -0.351 14.870 1.00 89.31 82 TRP A O 1
ATOM 632 N N . GLY A 1 83 ? -2.768 0.987 13.125 1.00 89.38 83 GLY A N 1
ATOM 633 C CA . GLY A 1 83 ? -1.382 1.268 13.494 1.00 89.38 83 GLY A CA 1
ATOM 634 C C . GLY A 1 83 ? -0.385 0.232 12.981 1.00 89.38 83 GLY A C 1
ATOM 635 O O . GLY A 1 83 ? 0.736 0.185 13.482 1.00 89.38 83 GLY A O 1
ATOM 636 N N . GLU A 1 84 ? -0.788 -0.601 12.025 1.00 89.44 84 GLU A N 1
ATOM 637 C CA . GLU A 1 84 ? 0.089 -1.572 11.376 1.00 89.44 84 GLU A CA 1
ATOM 638 C C . GLU A 1 84 ? 0.630 -0.983 10.063 1.00 89.44 84 GLU A C 1
ATOM 640 O O . GLU A 1 84 ? -0.055 -0.180 9.424 1.00 89.44 84 GLU A O 1
ATOM 645 N N . PRO A 1 85 ? 1.864 -1.316 9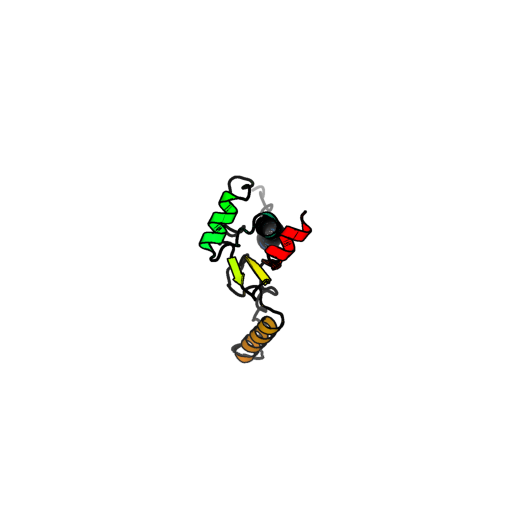.649 1.00 91.31 85 PRO A N 1
ATOM 646 C CA . PRO A 1 85 ? 2.397 -0.847 8.376 1.00 91.31 85 PRO A CA 1
ATOM 647 C C . PRO A 1 85 ? 1.577 -1.402 7.209 1.00 91.31 85 PRO A C 1
ATOM 649 O O . PRO A 1 85 ? 1.166 -2.567 7.220 1.00 91.31 85 PRO A O 1
ATOM 652 N N . TYR A 1 86 ? 1.388 -0.575 6.181 1.00 91.94 86 TYR A N 1
ATOM 653 C CA . TYR A 1 86 ? 0.929 -1.073 4.890 1.00 91.94 86 TYR A CA 1
ATOM 654 C C . TYR A 1 86 ? 1.959 -2.029 4.296 1.00 91.94 86 TYR A C 1
ATOM 656 O O . TYR A 1 86 ? 3.158 -1.917 4.559 1.00 91.94 86 TYR A O 1
ATOM 664 N N . ARG A 1 87 ? 1.483 -2.957 3.470 1.00 91.81 87 ARG A N 1
ATOM 665 C CA . ARG A 1 87 ? 2.308 -4.017 2.902 1.00 91.81 87 ARG A CA 1
ATOM 666 C C . ARG A 1 87 ? 2.156 -4.105 1.398 1.00 91.81 87 ARG A C 1
ATOM 668 O O . ARG A 1 87 ? 1.125 -3.720 0.842 1.00 91.81 87 ARG A O 1
ATOM 675 N N . ILE A 1 88 ? 3.182 -4.642 0.747 1.00 89.56 88 ILE A N 1
ATOM 676 C CA . ILE A 1 88 ? 3.177 -4.903 -0.693 1.00 89.56 88 ILE A CA 1
ATOM 677 C C . ILE A 1 88 ? 3.477 -6.372 -0.977 1.00 89.56 88 ILE A C 1
ATOM 679 O O . ILE A 1 88 ? 4.440 -6.948 -0.475 1.00 89.56 88 ILE A O 1
ATOM 683 N N . ARG A 1 89 ? 2.644 -6.992 -1.811 1.00 86.56 89 ARG A N 1
ATOM 684 C CA . ARG A 1 89 ? 2.850 -8.344 -2.327 1.00 86.56 89 ARG A CA 1
ATOM 685 C C . ARG A 1 89 ? 3.098 -8.289 -3.827 1.00 86.56 89 ARG A C 1
ATOM 687 O O . ARG A 1 89 ? 2.382 -7.616 -4.562 1.00 86.56 89 ARG A O 1
ATOM 694 N N . TYR A 1 90 ? 4.105 -9.028 -4.275 1.00 86.12 90 TYR A N 1
ATOM 695 C CA . TYR A 1 90 ? 4.430 -9.191 -5.687 1.00 86.12 90 TYR A CA 1
ATOM 696 C C . TYR A 1 90 ? 3.751 -10.455 -6.199 1.00 86.12 90 TYR A C 1
ATOM 698 O O . TYR A 1 90 ? 4.105 -11.549 -5.761 1.00 86.12 90 TYR A O 1
ATOM 706 N N . MET A 1 91 ? 2.773 -10.290 -7.089 1.00 83.25 91 MET A N 1
ATOM 707 C CA . MET A 1 91 ? 2.039 -11.411 -7.679 1.00 83.25 91 MET A CA 1
ATOM 708 C C . MET A 1 91 ? 2.802 -11.932 -8.897 1.00 83.25 91 MET A C 1
ATOM 710 O O . MET A 1 91 ? 3.128 -13.115 -8.982 1.00 83.25 91 MET A O 1
ATOM 714 N N . ASP A 1 92 ? 3.163 -11.022 -9.803 1.00 84.56 92 ASP A N 1
ATOM 715 C CA . ASP A 1 92 ? 3.974 -11.307 -10.983 1.00 84.56 92 ASP A CA 1
ATOM 71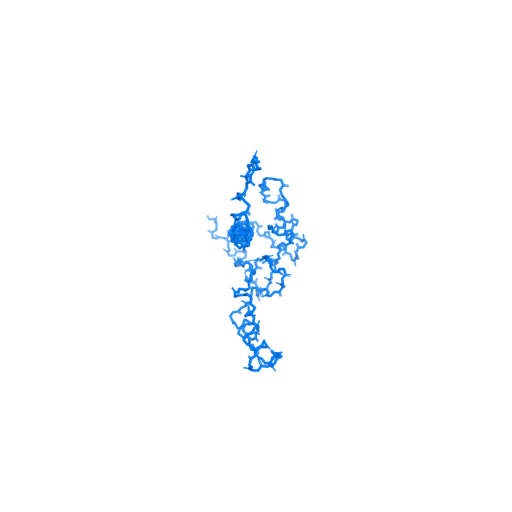6 C C . ASP A 1 92 ? 4.843 -10.091 -11.386 1.00 84.56 92 ASP A C 1
ATOM 718 O O . ASP A 1 92 ? 5.200 -9.253 -10.551 1.00 84.56 92 ASP A O 1
ATOM 722 N N . SER A 1 93 ? 5.286 -10.039 -12.647 1.00 81.12 93 SER A N 1
ATOM 723 C CA . SER A 1 93 ? 6.187 -8.999 -13.157 1.00 81.12 93 SER A CA 1
ATOM 724 C C . SER A 1 93 ? 5.594 -7.590 -13.147 1.00 81.12 93 SER A C 1
ATOM 726 O O . SER A 1 93 ? 6.331 -6.616 -12.964 1.00 81.12 93 SER A O 1
ATOM 728 N N . ASP A 1 94 ? 4.291 -7.475 -13.372 1.00 83.31 94 ASP A N 1
ATOM 729 C CA . ASP A 1 94 ? 3.578 -6.216 -13.567 1.00 83.31 94 ASP A CA 1
ATOM 730 C C . ASP A 1 94 ? 2.438 -6.026 -12.565 1.00 83.31 94 ASP A C 1
ATOM 732 O O . ASP A 1 94 ? 2.050 -4.886 -12.312 1.00 83.31 94 ASP A O 1
ATOM 736 N N . HIS A 1 95 ? 1.973 -7.088 -11.911 1.00 85.38 95 HIS A N 1
ATOM 737 C CA . HIS A 1 95 ? 0.919 -7.060 -10.906 1.00 85.38 95 HIS A CA 1
ATOM 738 C C . HIS A 1 95 ? 1.472 -7.172 -9.483 1.00 85.38 95 HIS A C 1
ATOM 740 O O . HIS A 1 95 ? 2.229 -8.077 -9.115 1.00 85.38 95 HIS A O 1
ATOM 746 N N . ARG A 1 96 ? 1.063 -6.216 -8.653 1.00 88.50 96 ARG A N 1
ATOM 747 C CA . ARG A 1 96 ? 1.33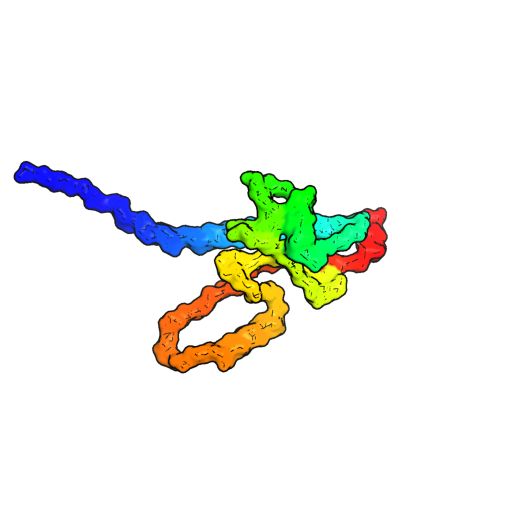0 -6.158 -7.217 1.00 88.50 96 ARG A CA 1
ATOM 748 C C . ARG A 1 96 ? 0.030 -5.876 -6.477 1.00 88.50 96 ARG A C 1
ATOM 750 O O . ARG A 1 96 ? -0.878 -5.269 -7.037 1.00 88.50 96 ARG A O 1
ATOM 757 N N . VAL A 1 97 ? -0.025 -6.252 -5.208 1.00 88.94 97 VAL A N 1
ATOM 758 C CA . VAL A 1 97 ? -1.147 -5.942 -4.318 1.00 88.94 97 VAL A CA 1
ATOM 759 C C . VAL A 1 97 ? -0.625 -5.126 -3.148 1.00 88.94 97 VAL A C 1
ATOM 761 O O . VAL A 1 97 ? 0.276 -5.566 -2.433 1.00 88.94 97 VAL A O 1
ATOM 764 N N . LEU A 1 98 ? -1.190 -3.937 -2.959 1.00 91.56 98 LEU A N 1
ATOM 765 C CA . LEU A 1 98 ? -1.010 -3.142 -1.749 1.00 91.56 98 LEU A CA 1
ATOM 766 C C . LEU A 1 98 ? -2.109 -3.521 -0.761 1.00 91.56 98 LEU A C 1
ATOM 768 O O . LEU A 1 98 ? -3.275 -3.608 -1.152 1.00 91.56 98 LEU A O 1
ATOM 772 N N . TYR A 1 99 ? -1.759 -3.745 0.504 1.00 91.25 99 TYR A N 1
ATOM 773 C CA . TYR A 1 99 ? -2.746 -4.175 1.487 1.00 91.25 99 TYR A CA 1
ATOM 774 C C . TYR A 1 99 ? -2.490 -3.700 2.918 1.00 91.25 99 TYR A C 1
ATOM 776 O O . TYR A 1 99 ? -1.378 -3.329 3.296 1.00 91.25 99 TYR A O 1
ATOM 784 N N . SER A 1 100 ? -3.562 -3.708 3.711 1.00 91.12 100 SER A N 1
ATOM 785 C CA . SER A 1 100 ? -3.562 -3.586 5.175 1.00 91.12 100 SER A CA 1
ATOM 786 C C . SER A 1 100 ? -4.134 -4.867 5.760 1.00 91.12 100 SER A C 1
ATOM 788 O O . SER A 1 100 ? -5.045 -5.431 5.162 1.00 91.12 100 SER A O 1
ATOM 790 N N . THR A 1 101 ? -3.626 -5.286 6.921 1.00 86.88 101 THR A N 1
ATOM 791 C CA . THR A 1 101 ? -4.129 -6.451 7.670 1.00 86.88 101 THR A CA 1
ATOM 792 C C . THR A 1 101 ? -5.341 -6.130 8.551 1.00 86.88 101 THR A C 1
ATOM 794 O O . THR A 1 101 ? -5.742 -6.921 9.401 1.00 86.88 101 THR A O 1
ATOM 797 N N . GLY A 1 102 ? -5.909 -4.931 8.407 1.00 85.81 102 GLY A N 1
ATOM 798 C CA . GLY A 1 102 ? -7.168 -4.553 9.027 1.00 85.81 102 GLY A CA 1
ATOM 799 C C . GLY A 1 102 ? -7.213 -4.704 10.552 1.00 85.81 102 GLY A C 1
ATOM 800 O O . GLY A 1 102 ? -6.228 -4.561 11.281 1.00 85.81 102 GLY A O 1
ATOM 801 N N . ALA A 1 103 ? -8.418 -4.972 11.054 1.00 80.75 103 ALA A N 1
ATOM 802 C CA . ALA A 1 103 ? -8.679 -5.112 12.484 1.00 80.75 103 ALA A CA 1
ATOM 803 C C . ALA A 1 103 ? -8.161 -6.438 13.062 1.00 80.75 103 ALA A C 1
ATOM 805 O O . ALA A 1 103 ? -7.762 -6.477 14.231 1.00 80.75 103 ALA A O 1
ATOM 806 N N . ASN A 1 104 ? -8.163 -7.511 12.263 1.00 72.25 104 ASN A N 1
ATOM 807 C CA . ASN A 1 104 ? -7.775 -8.846 12.712 1.00 72.25 104 ASN A CA 1
ATOM 808 C C . ASN A 1 104 ? -6.247 -8.984 12.871 1.00 72.25 104 ASN A C 1
ATOM 810 O O . ASN A 1 104 ? -5.799 -9.807 13.673 1.00 72.25 104 ASN A O 1
ATOM 814 N N . ARG A 1 105 ? -5.453 -8.151 12.170 1.00 69.69 105 ARG A N 1
ATOM 815 C CA . ARG A 1 105 ? -3.977 -8.183 12.121 1.00 69.69 105 ARG A CA 1
ATOM 816 C C . ARG A 1 105 ? -3.414 -9.554 11.751 1.00 69.69 105 ARG A C 1
ATOM 818 O O . ARG A 1 105 ? -2.226 -9.821 11.962 1.00 69.69 105 ARG A O 1
ATOM 825 N N . ALA A 1 106 ? -4.279 -10.434 11.272 1.00 65.56 106 ALA A N 1
ATOM 826 C CA . ALA A 1 106 ? -3.928 -11.758 10.845 1.00 65.56 106 ALA A CA 1
ATOM 827 C C . ALA A 1 106 ? -3.465 -11.592 9.407 1.00 65.56 106 ALA A C 1
ATOM 829 O O . ALA A 1 106 ? -4.157 -11.000 8.592 1.00 65.56 106 ALA A O 1
ATOM 830 N N . ASP A 1 107 ? -2.255 -12.050 9.114 1.00 64.31 107 ASP A N 1
ATOM 831 C CA . ASP A 1 107 ? -1.717 -12.026 7.758 1.00 64.31 107 ASP A CA 1
ATOM 832 C C . ASP A 1 107 ? -2.376 -13.150 6.942 1.00 64.31 107 ASP A C 1
ATOM 834 O O . ASP A 1 107 ? -1.749 -14.144 6.578 1.00 64.31 107 ASP A O 1
ATOM 838 N N . GLU A 1 108 ? -3.686 -13.021 6.731 1.00 59.31 108 GLU A N 1
ATOM 839 C CA . GLU A 1 108 ? -4.551 -13.905 5.934 1.00 59.31 108 GLU A CA 1
ATOM 840 C C . GLU A 1 108 ? -4.620 -13.413 4.473 1.00 59.31 108 GLU A C 1
ATOM 842 O O . GLU A 1 108 ? -5.551 -13.692 3.719 1.00 59.31 108 GLU A O 1
ATOM 847 N N . ALA A 1 109 ? -3.552 -12.704 4.101 1.00 57.59 109 ALA A N 1
ATOM 848 C CA . ALA A 1 109 ? -3.448 -11.672 3.090 1.00 57.59 109 ALA A CA 1
ATOM 849 C C . ALA A 1 109 ? -4.086 -11.995 1.754 1.00 57.59 109 ALA A C 1
ATOM 851 O O . ALA A 1 109 ? -3.645 -12.952 1.118 1.00 57.59 109 ALA A O 1
ATOM 852 N N . CYS A 1 110 ? -4.965 -11.088 1.300 1.00 69.50 110 CYS A N 1
ATOM 853 C CA . CYS A 1 110 ? -5.270 -10.739 -0.099 1.00 69.50 110 CYS A CA 1
ATOM 854 C C . CYS A 1 110 ? -4.916 -11.842 -1.099 1.00 69.50 110 CYS A C 1
ATOM 856 O O . CYS A 1 110 ? -4.057 -11.675 -1.971 1.00 69.50 110 CYS A O 1
ATOM 858 N N . MET A 1 111 ? -5.504 -13.009 -0.859 1.00 63.59 111 MET A N 1
ATOM 859 C CA . MET A 1 111 ? -5.186 -14.239 -1.559 1.00 63.59 111 MET A CA 1
ATOM 860 C C . MET A 1 111 ? -5.773 -14.154 -2.963 1.00 63.59 111 MET A C 1
ATOM 862 O O . MET A 1 111 ? -6.822 -13.540 -3.169 1.00 63.59 111 MET A O 1
ATOM 866 N N . THR A 1 112 ? -5.123 -14.786 -3.937 1.00 60.53 112 THR A N 1
ATOM 867 C CA . THR A 1 112 ? -5.814 -15.100 -5.194 1.00 60.53 112 THR A CA 1
ATOM 868 C C . THR A 1 112 ? -7.031 -15.992 -4.917 1.00 60.53 112 THR A C 1
ATOM 870 O O . THR A 1 112 ? -7.072 -16.691 -3.903 1.00 60.53 112 THR A O 1
ATOM 873 N N . ASP A 1 113 ? -8.015 -16.017 -5.823 1.00 57.62 113 ASP A N 1
ATOM 874 C CA . ASP A 1 113 ? -9.189 -16.901 -5.697 1.00 57.62 113 ASP A CA 1
ATOM 875 C C . ASP A 1 113 ? -8.785 -18.376 -5.473 1.00 57.62 113 ASP A C 1
ATOM 877 O O . ASP A 1 113 ? -9.431 -19.095 -4.706 1.00 57.62 113 ASP A O 1
ATOM 881 N N . ASP A 1 114 ? -7.690 -18.811 -6.107 1.00 58.97 114 ASP A N 1
ATOM 882 C CA . ASP A 1 114 ? -7.140 -20.163 -5.983 1.00 58.97 114 ASP A CA 1
ATOM 883 C C . ASP A 1 114 ? -6.500 -20.399 -4.601 1.00 58.97 114 ASP A C 1
ATOM 885 O O . ASP A 1 114 ? -6.792 -21.402 -3.949 1.00 58.97 114 ASP A O 1
ATOM 889 N N . GLU A 1 115 ? -5.695 -19.458 -4.099 1.00 56.06 115 GLU A N 1
ATOM 890 C CA . GLU A 1 115 ? -5.098 -19.529 -2.753 1.00 56.06 115 GLU A CA 1
ATOM 891 C C . GLU A 1 115 ? -6.162 -19.472 -1.650 1.00 56.06 115 GLU A C 1
ATOM 893 O O . GLU A 1 115 ? -6.060 -20.173 -0.642 1.00 56.06 115 GLU A O 1
ATOM 898 N N . TYR A 1 116 ? -7.224 -18.691 -1.856 1.00 57.22 116 TYR A N 1
ATOM 899 C CA . TYR A 1 116 ? -8.352 -18.628 -0.935 1.00 57.22 116 TYR A CA 1
ATOM 900 C C . TYR A 1 116 ? -9.110 -19.961 -0.892 1.00 57.22 116 TYR A C 1
ATOM 902 O O . TYR A 1 116 ? -9.453 -20.457 0.184 1.00 57.22 116 TYR A O 1
ATOM 910 N N . ALA A 1 117 ? -9.327 -20.593 -2.050 1.00 57.88 117 ALA A N 1
ATOM 911 C CA . ALA A 1 117 ? -9.934 -21.918 -2.123 1.00 57.88 117 ALA A CA 1
ATOM 912 C C . ALA A 1 117 ? -9.069 -22.994 -1.433 1.00 57.88 117 ALA A C 1
ATOM 914 O O . ALA A 1 117 ? -9.605 -23.848 -0.721 1.00 57.88 117 ALA A O 1
ATOM 915 N N . GLU A 1 118 ? -7.744 -22.936 -1.590 1.00 58.41 118 GLU A N 1
ATOM 916 C CA . GLU A 1 118 ? -6.797 -23.819 -0.895 1.00 58.41 118 GLU A CA 1
ATOM 917 C C . GLU A 1 118 ? -6.783 -23.583 0.622 1.00 58.41 118 GLU A C 1
ATOM 919 O O . GLU A 1 118 ? -6.763 -24.538 1.403 1.00 58.41 118 GLU A O 1
ATOM 924 N N . HIS A 1 119 ? -6.867 -22.326 1.057 1.00 57.12 119 HIS A N 1
ATOM 925 C CA . HIS A 1 119 ? -6.946 -21.965 2.468 1.00 57.12 119 HIS A CA 1
ATOM 926 C C . HIS A 1 119 ? -8.240 -22.473 3.122 1.00 57.12 119 HIS A C 1
ATOM 928 O O . HIS A 1 119 ? -8.200 -23.080 4.196 1.00 57.12 119 HIS A O 1
ATOM 934 N N . LEU A 1 120 ? -9.386 -22.318 2.447 1.00 58.81 120 LEU A N 1
ATOM 935 C CA . LEU A 1 120 ? -10.663 -22.874 2.903 1.00 58.81 120 LEU A CA 1
ATOM 936 C C . LEU A 1 120 ? -10.621 -24.405 3.004 1.00 58.81 120 LEU A C 1
ATOM 938 O O . LEU A 1 120 ? -11.162 -24.968 3.958 1.00 58.81 120 LEU A O 1
ATOM 942 N N . ALA A 1 121 ? -9.960 -25.083 2.061 1.00 66.19 121 ALA A N 1
ATOM 943 C CA . ALA A 1 121 ? -9.767 -26.530 2.111 1.00 66.19 121 ALA A CA 1
ATOM 944 C C . ALA A 1 121 ? -8.877 -26.948 3.295 1.00 66.19 121 ALA A C 1
ATOM 946 O O . ALA A 1 121 ? -9.218 -27.881 4.018 1.00 66.19 121 ALA A O 1
ATOM 947 N N . TYR A 1 122 ? -7.790 -26.216 3.560 1.00 60.81 122 TYR A N 1
ATOM 948 C CA . TYR A 1 122 ? -6.929 -26.452 4.720 1.00 60.81 122 TYR A CA 1
ATOM 949 C C . TYR A 1 122 ? -7.682 -26.290 6.047 1.00 60.81 122 TYR A C 1
ATOM 951 O O . TYR A 1 122 ? -7.548 -27.141 6.928 1.00 60.81 122 TYR A O 1
ATOM 959 N N . ILE A 1 123 ? -8.496 -25.238 6.191 1.00 59.25 123 ILE A N 1
ATOM 960 C CA . ILE A 1 123 ? -9.344 -25.046 7.375 1.00 59.25 123 ILE A CA 1
ATOM 961 C C . ILE A 1 123 ? -10.328 -26.209 7.510 1.00 59.25 123 ILE A C 1
ATOM 963 O O . ILE A 1 123 ? -10.455 -26.770 8.595 1.00 59.25 123 ILE A O 1
ATOM 967 N N . ALA A 1 124 ? -10.997 -26.601 6.424 1.00 64.81 124 ALA A N 1
ATOM 968 C CA . ALA A 1 124 ? -11.959 -27.700 6.442 1.00 64.81 124 ALA A CA 1
ATOM 969 C C . ALA A 1 124 ? -11.317 -29.043 6.841 1.00 64.81 124 ALA A C 1
ATOM 971 O O . ALA A 1 124 ? -11.913 -29.801 7.606 1.00 64.81 124 ALA A O 1
ATOM 972 N N . ASP A 1 125 ? -10.095 -29.311 6.375 1.00 66.94 125 ASP A N 1
ATOM 973 C CA . ASP A 1 125 ? -9.366 -30.555 6.643 1.00 66.94 125 ASP A CA 1
ATOM 974 C C . ASP A 1 125 ? -8.715 -30.596 8.036 1.00 66.94 125 ASP A C 1
ATOM 976 O O . ASP A 1 125 ? -8.463 -31.679 8.570 1.00 66.94 125 ASP A O 1
ATOM 980 N N . ASN A 1 126 ? -8.436 -29.433 8.637 1.00 54.69 126 ASN A N 1
ATOM 981 C CA . ASN A 1 126 ? -7.726 -29.320 9.917 1.00 54.69 126 ASN A CA 1
ATOM 982 C C . ASN A 1 126 ? -8.584 -28.754 11.057 1.00 54.69 126 ASN A C 1
ATOM 984 O O . ASN A 1 126 ? -8.088 -28.621 12.179 1.00 54.69 126 ASN A O 1
ATOM 988 N N . ALA A 1 127 ? -9.860 -28.445 10.810 1.00 58.09 127 ALA A N 1
ATOM 989 C CA . ALA A 1 127 ? -10.792 -28.060 11.857 1.00 58.09 127 ALA A CA 1
ATOM 990 C C . ALA A 1 127 ? -10.901 -29.203 12.889 1.00 58.09 127 ALA A C 1
ATOM 992 O O . ALA A 1 127 ? -11.249 -30.333 12.528 1.00 58.09 127 ALA A O 1
ATOM 993 N N . PRO A 1 128 ? -10.602 -28.957 14.180 1.00 45.97 128 PRO A N 1
ATOM 994 C CA . PRO A 1 128 ? -10.747 -29.972 15.212 1.00 45.97 128 PRO A CA 1
ATOM 995 C C . PRO A 1 128 ? -12.239 -30.269 15.401 1.00 45.97 128 PRO A C 1
ATOM 997 O O . PRO A 1 128 ? -12.969 -29.489 16.004 1.00 45.97 128 PRO A O 1
ATOM 1000 N N . GLY A 1 129 ? -12.709 -31.380 14.837 1.00 50.25 129 GLY A N 1
ATOM 1001 C CA . GLY A 1 129 ? -14.124 -31.736 14.857 1.00 50.25 129 GLY A CA 1
ATOM 1002 C C . GLY A 1 129 ? -14.611 -32.235 16.220 1.00 50.25 129 GLY A C 1
ATOM 1003 O O . GLY A 1 129 ? -14.174 -33.288 16.683 1.00 50.25 129 GLY A O 1
ATOM 1004 N N . ASP A 1 130 ? -15.602 -31.543 16.786 1.00 47.62 130 ASP A N 1
ATOM 1005 C CA . ASP A 1 130 ? -16.760 -32.185 17.418 1.00 47.62 130 ASP A CA 1
ATOM 1006 C C . ASP A 1 130 ? -18.002 -31.825 16.572 1.00 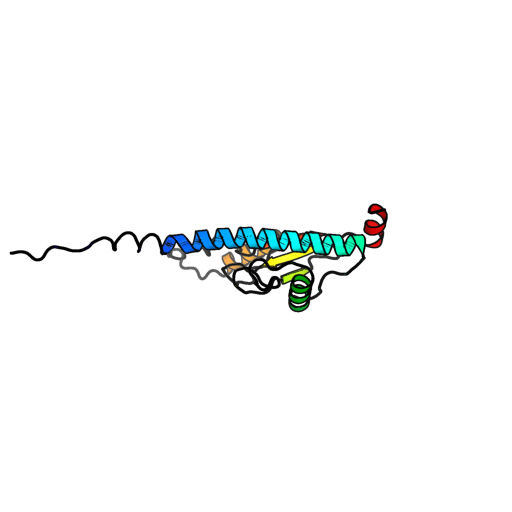47.62 130 ASP A C 1
ATOM 1008 O O . ASP A 1 130 ? -18.386 -30.655 16.519 1.00 47.62 130 ASP A O 1
ATOM 1012 N N . PRO A 1 131 ? -18.605 -32.780 15.840 1.00 49.59 131 PRO A N 1
ATOM 1013 C CA . PRO A 1 131 ? -19.704 -32.514 14.909 1.00 49.59 131 PRO A CA 1
ATOM 1014 C C . PRO A 1 131 ? -21.020 -32.059 15.569 1.00 49.59 131 PRO A C 1
ATOM 1016 O O . PRO A 1 131 ? -21.967 -31.755 14.842 1.00 49.59 131 PRO A O 1
ATOM 1019 N N . GLU A 1 132 ? -21.111 -32.003 16.903 1.00 46.56 132 GLU A N 1
ATOM 1020 C CA . GLU A 1 132 ? -22.277 -31.461 17.622 1.00 46.56 132 GLU A CA 1
ATOM 1021 C C . GLU A 1 132 ? -22.035 -30.083 18.266 1.00 46.56 132 GLU A C 1
ATOM 1023 O O . GLU A 1 132 ? -22.978 -29.478 18.785 1.00 46.56 132 GLU A O 1
ATOM 1028 N N . ASP A 1 133 ? -20.813 -29.542 18.201 1.00 47.09 133 ASP A N 1
ATOM 1029 C CA . ASP A 1 133 ? -20.504 -28.228 18.761 1.00 47.09 133 ASP A CA 1
ATOM 1030 C C . ASP A 1 133 ? -20.838 -27.101 17.769 1.00 47.09 133 ASP A C 1
ATOM 1032 O O . ASP A 1 133 ? -19.999 -26.600 17.023 1.00 47.09 133 ASP A O 1
ATOM 1036 N N . THR A 1 134 ? -22.099 -26.664 17.773 1.00 44.38 134 THR A N 1
ATOM 1037 C CA . THR A 1 134 ? -22.544 -25.462 17.047 1.00 44.38 134 THR A CA 1
ATOM 1038 C C . THR A 1 134 ? -22.099 -24.153 17.719 1.00 44.38 134 THR A C 1
ATOM 1040 O O . THR A 1 134 ? -22.627 -23.098 17.369 1.00 44.38 134 THR A O 1
ATOM 1043 N N . SER A 1 135 ? -21.219 -24.197 18.732 1.00 40.44 135 SER A N 1
ATOM 1044 C CA . SER A 1 135 ? -20.710 -23.007 19.428 1.00 40.44 135 SER A CA 1
ATOM 1045 C C . SER A 1 135 ? -19.391 -22.478 18.875 1.00 40.44 135 SER A C 1
ATOM 1047 O O . SER A 1 135 ? -18.966 -21.402 19.297 1.00 40.44 135 SER A O 1
ATOM 1049 N N . MET A 1 136 ? -18.779 -23.158 17.897 1.00 41.97 136 MET A N 1
ATOM 1050 C CA . MET A 1 136 ? -17.781 -22.494 17.067 1.00 41.97 136 MET A CA 1
ATOM 1051 C C . MET A 1 136 ? -18.504 -21.432 16.247 1.00 41.97 136 MET A C 1
ATOM 1053 O O . MET A 1 136 ? -19.120 -21.723 15.220 1.00 41.97 136 MET A O 1
ATOM 1057 N N . GLU A 1 137 ? -18.461 -20.192 16.740 1.00 42.38 137 GLU A N 1
ATOM 1058 C CA . GLU A 1 137 ? -18.676 -19.034 15.887 1.00 42.38 137 GLU A CA 1
ATOM 1059 C C . GLU A 1 137 ? -17.810 -19.258 14.644 1.00 42.38 137 GLU A C 1
ATOM 1061 O O . GLU A 1 137 ? -16.615 -19.546 14.790 1.00 42.38 137 GLU A O 1
ATOM 1066 N N . PRO A 1 138 ? -18.395 -19.228 13.431 1.00 40.47 138 PRO A N 1
ATOM 1067 C CA . PRO A 1 138 ? -17.575 -19.261 12.236 1.00 40.47 138 PRO A CA 1
ATOM 1068 C C . PRO A 1 138 ? -16.511 -18.169 12.400 1.00 40.47 138 PRO A C 1
ATOM 1070 O O . PRO A 1 138 ? -16.858 -17.095 12.916 1.00 40.47 138 PRO A O 1
ATOM 1073 N N . PRO A 1 139 ? -15.241 -18.423 12.021 1.00 42.19 139 PRO A N 1
ATOM 1074 C CA . PRO A 1 139 ? -14.259 -17.348 11.984 1.00 42.19 139 PRO A CA 1
ATOM 1075 C C . PRO A 1 139 ? -14.921 -16.170 11.262 1.00 42.19 139 PRO A C 1
ATOM 1077 O O . PRO A 1 139 ? -15.656 -16.416 10.292 1.00 42.19 139 PRO A O 1
ATOM 1080 N N . PRO A 1 140 ? -14.809 -14.942 11.804 1.00 41.88 140 PRO A N 1
ATOM 1081 C CA . PRO A 1 140 ? -15.538 -13.798 11.281 1.00 41.88 140 PRO A CA 1
ATOM 1082 C C . PRO A 1 140 ? -15.410 -13.785 9.758 1.00 41.88 140 PRO A C 1
ATOM 1084 O O . PRO A 1 140 ? -14.325 -13.953 9.210 1.00 41.88 140 PRO A O 1
ATOM 1087 N N . LEU A 1 141 ? -16.558 -13.731 9.079 1.00 35.00 141 LEU A N 1
ATOM 1088 C CA . LEU A 1 141 ? -16.625 -13.803 7.625 1.00 35.00 141 LEU A CA 1
ATOM 1089 C C . LEU A 1 141 ? -15.948 -12.562 7.036 1.00 35.00 141 LEU A C 1
ATOM 1091 O O . LEU A 1 141 ? -16.583 -11.520 6.897 1.00 35.00 141 LEU A O 1
ATOM 1095 N N . GLY A 1 142 ? -14.678 -12.716 6.683 1.00 44.41 142 GLY A N 1
ATOM 1096 C CA . GLY A 1 142 ? -13.876 -11.746 5.959 1.00 44.41 142 GLY A CA 1
ATOM 1097 C C . GLY A 1 142 ? -12.402 -11.960 6.265 1.00 44.41 142 GLY A C 1
ATOM 1098 O O . GLY A 1 142 ? -12.005 -11.947 7.424 1.00 44.41 142 GLY A O 1
ATOM 1099 N N . THR A 1 143 ? -11.576 -12.114 5.231 1.00 54.50 143 THR A N 1
ATOM 1100 C CA . THR A 1 143 ? -10.213 -11.594 5.328 1.00 54.50 143 THR A CA 1
ATOM 1101 C C . THR A 1 143 ? -10.409 -10.094 5.568 1.00 54.50 143 THR A C 1
ATOM 1103 O O . THR A 1 143 ? -10.779 -9.384 4.634 1.00 54.50 143 THR A O 1
ATOM 1106 N N . ASP A 1 144 ? -10.299 -9.607 6.811 1.00 64.44 144 ASP A N 1
ATOM 1107 C CA . ASP A 1 144 ? -10.435 -8.165 7.119 1.00 64.44 144 ASP A CA 1
ATOM 1108 C C . ASP A 1 144 ? -9.329 -7.333 6.443 1.00 64.44 144 ASP A C 1
ATOM 1110 O O . ASP A 1 144 ? -9.294 -6.104 6.558 1.00 64.44 144 ASP A O 1
ATOM 1114 N N . ASP A 1 145 ? -8.435 -8.011 5.726 1.00 76.81 145 ASP A N 1
ATOM 1115 C CA . ASP A 1 145 ? -7.470 -7.423 4.833 1.00 76.81 145 ASP A CA 1
ATOM 1116 C C . ASP A 1 145 ? -8.146 -6.574 3.760 1.00 76.81 145 ASP A C 1
ATOM 1118 O O . ASP A 1 145 ? -9.121 -6.955 3.105 1.00 76.81 145 ASP A O 1
ATOM 1122 N N . ILE A 1 146 ? -7.575 -5.399 3.545 1.00 85.31 146 ILE A N 1
ATOM 1123 C CA . ILE A 1 146 ? -8.057 -4.444 2.557 1.00 85.31 146 ILE A CA 1
ATOM 1124 C C . ILE A 1 146 ? -7.037 -4.416 1.437 1.00 85.31 146 ILE A C 1
ATOM 1126 O O . ILE A 1 146 ? -5.905 -3.992 1.654 1.00 85.31 146 ILE A O 1
ATOM 1130 N N . CYS A 1 147 ? -7.448 -4.854 0.252 1.00 86.69 147 CYS A N 1
ATOM 1131 C CA . CYS A 1 147 ? -6.567 -5.097 -0.885 1.00 86.69 147 CYS A CA 1
ATOM 1132 C C . CYS A 1 147 ? -6.813 -4.075 -1.995 1.00 86.69 147 CYS A C 1
ATOM 1134 O O . CYS A 1 147 ? -7.962 -3.790 -2.342 1.00 86.69 147 CYS A O 1
ATOM 1136 N N . VAL A 1 148 ? -5.739 -3.560 -2.588 1.00 89.50 148 VAL A N 1
ATOM 1137 C CA . VAL A 1 148 ? -5.788 -2.733 -3.795 1.00 89.50 148 VAL A CA 1
ATOM 1138 C C . VAL A 1 148 ? -4.762 -3.244 -4.796 1.00 89.50 148 VAL A C 1
ATOM 1140 O O . VAL A 1 148 ? -3.570 -3.340 -4.500 1.00 89.50 148 VAL A O 1
ATOM 1143 N N . ASP A 1 149 ? -5.236 -3.547 -6.000 1.00 89.00 149 ASP A N 1
ATOM 1144 C CA . ASP A 1 149 ? -4.388 -3.970 -7.105 1.00 89.00 149 ASP A CA 1
ATOM 1145 C C . ASP A 1 149 ? -3.587 -2.802 -7.681 1.00 89.00 149 ASP A C 1
ATOM 1147 O O . ASP A 1 149 ? -4.123 -1.740 -8.001 1.00 89.00 149 ASP A O 1
ATOM 1151 N N . LEU A 1 150 ? -2.303 -3.048 -7.910 1.00 89.56 150 LEU A N 1
ATOM 1152 C CA . LEU A 1 150 ? -1.384 -2.154 -8.591 1.00 89.56 150 LEU A CA 1
ATOM 1153 C C . LEU A 1 150 ? -0.809 -2.866 -9.817 1.00 89.56 150 LEU A C 1
ATOM 1155 O O . LEU A 1 150 ? 0.074 -3.717 -9.708 1.00 89.56 150 LEU A O 1
ATOM 1159 N N . HIS A 1 151 ? -1.300 -2.487 -10.994 1.00 89.50 151 HIS A N 1
ATOM 1160 C CA . HIS A 1 151 ? -0.784 -2.966 -12.275 1.00 89.50 151 HIS A CA 1
ATOM 1161 C C . HIS A 1 151 ? 0.155 -1.919 -12.877 1.00 89.50 151 HIS A C 1
ATOM 1163 O O . HIS A 1 151 ? -0.276 -0.827 -13.253 1.00 89.50 151 HIS A O 1
ATOM 1169 N N . LEU A 1 152 ? 1.442 -2.249 -12.978 1.00 87.56 152 LEU A N 1
ATOM 1170 C CA . LEU A 1 152 ? 2.468 -1.390 -13.561 1.00 87.56 152 LEU A CA 1
ATOM 1171 C C . LEU A 1 152 ? 2.894 -1.941 -14.930 1.00 87.56 152 LEU A C 1
ATOM 1173 O O . LEU A 1 152 ? 3.650 -2.910 -14.977 1.00 87.56 152 LEU A O 1
ATOM 1177 N N . PRO A 1 153 ? 2.452 -1.335 -16.048 1.00 84.81 153 PRO A N 1
ATOM 1178 C CA . PRO A 1 153 ? 2.833 -1.779 -17.392 1.00 84.81 153 PRO A CA 1
ATOM 1179 C C . PRO A 1 153 ? 4.338 -1.604 -17.641 1.00 84.81 153 PRO A C 1
ATOM 1181 O O . PRO A 1 153 ? 5.017 -0.925 -16.884 1.00 84.81 153 PRO A O 1
ATOM 1184 N N . ASP A 1 154 ? 4.881 -2.125 -18.742 1.00 86.38 154 ASP A N 1
ATOM 1185 C CA . ASP A 1 154 ? 6.269 -1.820 -19.124 1.00 86.38 154 ASP A CA 1
ATOM 1186 C C . ASP A 1 154 ? 6.522 -0.296 -19.165 1.00 86.38 154 ASP A C 1
ATOM 1188 O O . ASP A 1 154 ? 5.784 0.445 -19.827 1.00 86.38 154 ASP A O 1
ATOM 1192 N N . CYS A 1 155 ? 7.550 0.182 -18.450 1.00 83.06 155 CYS A N 1
ATOM 1193 C CA . CYS A 1 155 ? 7.740 1.624 -18.276 1.00 83.06 155 CYS A CA 1
ATOM 1194 C C . CYS A 1 155 ? 8.031 2.339 -19.599 1.00 83.06 155 CYS A C 1
ATOM 1196 O O . CYS A 1 155 ? 7.506 3.426 -19.850 1.00 83.06 155 CYS A O 1
ATOM 1198 N N . GLU A 1 156 ? 8.841 1.740 -20.478 1.00 79.81 156 GLU A N 1
ATOM 1199 C CA . GLU A 1 156 ? 9.151 2.363 -21.764 1.00 79.81 156 GLU A CA 1
ATOM 1200 C C . GLU A 1 156 ? 7.908 2.476 -22.649 1.00 79.81 156 GLU A C 1
ATOM 1202 O O . GLU A 1 156 ? 7.733 3.481 -23.347 1.00 79.81 156 GLU A O 1
ATOM 1207 N N . ALA A 1 157 ? 7.040 1.464 -22.629 1.00 78.62 157 ALA A N 1
ATOM 1208 C CA . ALA A 1 157 ? 5.765 1.501 -23.329 1.00 78.62 157 ALA A CA 1
ATOM 1209 C C . ALA A 1 157 ? 4.826 2.570 -22.745 1.00 78.62 157 ALA A C 1
ATOM 1211 O O . ALA A 1 157 ? 4.243 3.350 -23.503 1.00 78.62 157 ALA A O 1
ATOM 1212 N N . ALA A 1 158 ? 4.718 2.654 -21.417 1.00 73.00 158 ALA A N 1
ATOM 1213 C CA . ALA A 1 158 ? 3.838 3.597 -20.731 1.00 73.00 158 ALA A CA 1
ATOM 1214 C C . ALA A 1 158 ? 4.272 5.059 -20.922 1.00 73.00 158 ALA A C 1
ATOM 1216 O O . ALA A 1 158 ? 3.458 5.910 -21.289 1.00 73.00 158 ALA A O 1
ATOM 1217 N N . TYR A 1 159 ? 5.573 5.336 -20.795 1.00 72.06 159 TYR A N 1
ATOM 1218 C CA . TYR A 1 159 ? 6.147 6.666 -21.002 1.00 72.06 159 TYR A CA 1
ATOM 1219 C C . TYR A 1 159 ? 5.884 7.209 -22.414 1.00 72.06 159 TYR A C 1
ATOM 1221 O O . TYR A 1 159 ? 5.680 8.409 -22.612 1.00 72.06 159 TYR A O 1
ATOM 1229 N N . ARG A 1 160 ? 5.870 6.327 -23.423 1.00 72.38 160 ARG A N 1
ATOM 1230 C CA . ARG A 1 160 ? 5.590 6.701 -24.818 1.00 72.38 160 ARG A CA 1
ATOM 1231 C C . ARG A 1 160 ? 4.124 7.051 -25.067 1.00 72.38 160 ARG A C 1
ATOM 1233 O O . ARG A 1 160 ? 3.871 7.828 -25.978 1.00 72.38 160 ARG A O 1
ATOM 1240 N N . LEU A 1 161 ? 3.184 6.498 -24.299 1.00 64.44 161 LEU A N 1
ATOM 1241 C CA . LEU A 1 161 ? 1.748 6.790 -24.421 1.00 64.44 161 LEU A CA 1
ATOM 1242 C C . LEU A 1 161 ? 1.348 8.107 -23.736 1.00 64.44 161 LEU A C 1
ATOM 1244 O O . LEU A 1 161 ? 0.328 8.692 -24.091 1.00 64.44 161 LEU A O 1
ATOM 1248 N N . GLY A 1 162 ? 2.142 8.575 -22.768 1.00 60.12 162 GLY A N 1
ATOM 1249 C CA . GLY A 1 162 ? 1.929 9.842 -22.059 1.00 60.12 162 GLY A CA 1
ATOM 1250 C C . GLY A 1 162 ? 2.447 11.098 -22.778 1.00 60.12 162 GLY A C 1
ATOM 1251 O O . GLY A 1 162 ? 2.356 12.188 -22.213 1.00 60.12 162 GLY A O 1
ATOM 1252 N N . ARG A 1 163 ? 3.006 10.964 -23.990 1.00 55.22 163 ARG A N 1
ATOM 1253 C CA . ARG A 1 163 ? 3.490 12.062 -24.848 1.00 55.22 163 ARG A CA 1
ATOM 1254 C C . ARG A 1 163 ? 2.665 12.178 -26.123 1.00 55.22 163 ARG A C 1
ATOM 1256 O O . ARG A 1 163 ? 2.493 13.331 -26.578 1.00 55.22 163 ARG A O 1
#

Sequence (163 aa):
MSVARMIPLLLIVGGLAVAVDPIIDLGKSALTSFELSEAADLMYMDWVTNCIPPPESDDELSYYLNENMRSRGGRDVGQDLWGEPYRIRYMDSDHRVLYSTGANRADEACMTDDEYAEHLAYIADNAPGDPEDTSMEPPPLGTDDICVDLHLPDCEAAYRLGR